Protein AF-A0A967ASH0-F1 (afdb_monomer)

Structure (mmCIF, N/CA/C/O backbone):
data_AF-A0A967ASH0-F1
#
_entry.id   AF-A0A967ASH0-F1
#
loop_
_atom_site.group_PDB
_atom_site.id
_atom_site.type_symbol
_atom_site.label_atom_id
_atom_site.label_alt_id
_atom_site.label_comp_id
_atom_site.label_asym_id
_atom_site.label_entity_id
_atom_site.label_seq_id
_atom_site.pdbx_PDB_ins_code
_atom_site.Cartn_x
_atom_site.Cartn_y
_atom_site.Cartn_z
_atom_site.occupancy
_atom_site.B_iso_or_equiv
_atom_site.auth_seq_id
_atom_site.auth_comp_id
_atom_site.auth_asym_id
_atom_site.auth_atom_id
_atom_site.pdbx_PDB_model_num
ATOM 1 N N . MET A 1 1 ? 6.101 -11.632 14.427 1.00 60.94 1 MET A N 1
ATOM 2 C CA . MET A 1 1 ? 6.511 -10.834 13.247 1.00 60.94 1 MET A CA 1
ATOM 3 C C . MET A 1 1 ? 6.895 -11.689 12.041 1.00 60.94 1 MET A C 1
ATOM 5 O O . MET A 1 1 ? 6.362 -11.420 10.980 1.00 60.94 1 MET A O 1
ATOM 9 N N . LEU A 1 2 ? 7.729 -12.730 12.183 1.00 68.00 2 LEU A N 1
ATOM 10 C CA . LEU A 1 2 ? 8.265 -13.499 11.039 1.00 68.00 2 LEU A CA 1
ATOM 11 C C . LEU A 1 2 ? 7.223 -14.198 10.135 1.00 68.00 2 LEU A C 1
ATOM 13 O O . LEU A 1 2 ? 7.447 -14.304 8.933 1.00 68.00 2 LEU A O 1
ATOM 17 N N . ARG A 1 3 ? 6.085 -14.655 10.681 1.00 78.56 3 ARG A N 1
ATOM 18 C CA . ARG A 1 3 ? 5.017 -15.286 9.874 1.00 78.56 3 ARG A CA 1
ATOM 19 C C . ARG A 1 3 ? 4.328 -14.288 8.942 1.00 78.56 3 ARG A C 1
ATOM 21 O O . ARG A 1 3 ? 4.303 -14.509 7.745 1.00 78.56 3 ARG A O 1
ATOM 28 N N . ALA A 1 4 ? 3.912 -13.139 9.476 1.00 82.56 4 ALA A N 1
ATOM 29 C CA . ALA A 1 4 ? 3.232 -12.107 8.696 1.00 82.56 4 ALA A CA 1
ATOM 30 C C . ALA A 1 4 ? 4.062 -11.627 7.493 1.00 82.56 4 ALA A C 1
ATOM 32 O O . ALA A 1 4 ? 3.515 -11.418 6.419 1.00 82.56 4 ALA A O 1
ATOM 33 N N . SER A 1 5 ? 5.386 -11.498 7.645 1.00 87.44 5 SER A N 1
ATOM 34 C CA . SER A 1 5 ? 6.262 -11.178 6.512 1.00 87.44 5 SER A CA 1
ATOM 35 C C . SER A 1 5 ? 6.300 -12.288 5.461 1.00 87.44 5 SER A C 1
ATOM 37 O O . SER A 1 5 ? 6.254 -11.998 4.270 1.00 87.44 5 SER A O 1
ATOM 39 N N . LEU A 1 6 ? 6.362 -13.557 5.879 1.00 91.81 6 LEU A N 1
ATOM 40 C CA . LEU A 1 6 ? 6.365 -14.691 4.951 1.00 91.81 6 LEU A CA 1
ATOM 41 C C . LEU A 1 6 ? 5.063 -14.746 4.143 1.00 91.81 6 LEU A C 1
ATOM 43 O O . LEU A 1 6 ? 5.114 -14.903 2.925 1.00 91.81 6 LEU A O 1
ATOM 47 N N . ASP A 1 7 ? 3.929 -14.541 4.811 1.00 93.56 7 ASP A N 1
ATOM 48 C CA . ASP A 1 7 ? 2.606 -14.543 4.185 1.00 93.56 7 ASP A CA 1
ATOM 49 C C . ASP A 1 7 ? 2.491 -13.414 3.144 1.00 93.56 7 ASP A C 1
ATOM 51 O O . ASP A 1 7 ? 2.018 -13.639 2.031 1.00 93.56 7 ASP A O 1
ATOM 55 N N . THR A 1 8 ? 3.011 -12.214 3.450 1.00 93.62 8 THR A N 1
ATOM 56 C CA . THR A 1 8 ? 3.099 -11.114 2.474 1.00 93.62 8 THR A CA 1
ATOM 57 C C . THR A 1 8 ? 3.914 -11.523 1.249 1.00 93.62 8 THR A C 1
ATOM 59 O O . THR A 1 8 ? 3.503 -11.271 0.121 1.00 93.62 8 THR A O 1
ATOM 62 N N . HIS A 1 9 ? 5.066 -12.166 1.445 1.00 95.12 9 HIS A N 1
ATOM 63 C CA . HIS A 1 9 ? 5.895 -12.613 0.329 1.00 95.12 9 HIS A CA 1
ATOM 64 C C . HIS A 1 9 ? 5.180 -13.646 -0.549 1.00 95.12 9 HIS A C 1
ATOM 66 O O . HIS A 1 9 ? 5.260 -13.541 -1.769 1.00 95.12 9 HIS A O 1
ATOM 72 N N . GLN A 1 10 ? 4.462 -14.601 0.046 1.00 95.88 10 GLN A N 1
ATOM 73 C CA . GLN A 1 10 ? 3.690 -15.597 -0.703 1.00 95.88 10 GLN A CA 1
ATOM 74 C C . GLN A 1 10 ? 2.560 -14.953 -1.509 1.00 95.88 10 GLN A C 1
ATOM 76 O O . GLN A 1 10 ? 2.438 -15.226 -2.699 1.00 95.88 10 GLN A O 1
ATOM 81 N N . LEU A 1 11 ? 1.794 -14.048 -0.892 1.00 94.62 11 LEU A N 1
ATOM 82 C CA . LEU A 1 11 ? 0.710 -13.332 -1.562 1.00 94.62 11 LEU A CA 1
ATOM 83 C C . LEU A 1 11 ? 1.218 -12.517 -2.756 1.00 94.62 11 LEU A C 1
ATOM 85 O O . LEU A 1 11 ? 0.664 -12.595 -3.847 1.00 94.62 11 LEU A O 1
ATOM 89 N N . ILE A 1 12 ? 2.277 -11.727 -2.562 1.00 95.69 12 ILE A N 1
ATOM 90 C CA . ILE A 1 12 ? 2.810 -10.875 -3.632 1.00 95.69 12 ILE A CA 1
ATOM 91 C C . ILE A 1 12 ? 3.459 -11.718 -4.737 1.00 95.69 12 ILE A C 1
ATOM 93 O O . ILE A 1 12 ? 3.338 -11.358 -5.906 1.00 95.69 12 ILE A O 1
ATOM 97 N N . ALA A 1 13 ? 4.108 -12.836 -4.396 1.00 95.69 13 ALA A N 1
ATOM 98 C CA . ALA A 1 13 ? 4.621 -13.776 -5.390 1.00 95.69 13 ALA A CA 1
ATOM 99 C C . ALA A 1 13 ? 3.487 -14.317 -6.269 1.00 95.69 13 ALA A C 1
ATOM 101 O O . ALA A 1 13 ? 3.573 -14.231 -7.493 1.00 95.69 13 ALA A O 1
ATOM 102 N N . ASP A 1 14 ? 2.408 -14.794 -5.650 1.00 97.12 14 ASP A N 1
ATOM 103 C CA . ASP A 1 14 ? 1.248 -15.335 -6.356 1.00 97.12 14 ASP A CA 1
ATOM 104 C C . ASP A 1 14 ? 0.579 -14.285 -7.256 1.00 97.12 14 ASP A C 1
ATOM 106 O O . ASP A 1 14 ? 0.365 -14.514 -8.448 1.00 97.12 14 ASP A O 1
ATOM 110 N N . LEU A 1 15 ? 0.362 -13.071 -6.740 1.00 94.75 15 LEU A N 1
ATOM 111 C CA . LEU A 1 15 ? -0.167 -11.954 -7.529 1.00 94.75 15 LEU A CA 1
ATOM 112 C C . LEU A 1 15 ? 0.730 -11.609 -8.720 1.00 94.75 15 LEU A C 1
ATOM 114 O O . LEU A 1 15 ? 0.232 -11.326 -9.806 1.00 94.75 15 LEU A O 1
ATOM 118 N N . SER A 1 16 ? 2.051 -11.651 -8.544 1.00 94.44 16 SER A N 1
ATOM 119 C CA . SER A 1 16 ? 2.997 -11.315 -9.611 1.00 94.44 16 SER A CA 1
ATOM 120 C C . SER A 1 16 ? 2.971 -12.289 -10.792 1.00 94.44 16 SER A C 1
ATOM 122 O O . SER A 1 16 ? 3.397 -11.903 -11.885 1.00 94.44 16 SER A O 1
ATOM 124 N N . HIS A 1 17 ? 2.502 -13.522 -10.565 1.00 94.31 17 HIS A N 1
ATOM 125 C CA . HIS A 1 17 ? 2.310 -14.548 -11.591 1.00 94.31 17 HIS A CA 1
ATOM 126 C C . HIS A 1 17 ? 0.967 -14.420 -12.316 1.00 94.31 17 HIS A C 1
ATOM 128 O O . HIS A 1 17 ? 0.870 -14.840 -13.463 1.00 94.31 17 HIS A O 1
ATOM 134 N N . HIS A 1 18 ? -0.049 -13.850 -11.663 1.00 94.94 18 HIS A N 1
ATOM 135 C CA . HIS A 1 18 ? -1.396 -13.703 -12.222 1.00 94.94 18 HIS A CA 1
ATOM 136 C C . HIS A 1 18 ? -1.649 -12.342 -12.879 1.00 94.94 18 HIS A C 1
ATOM 138 O O . HIS A 1 18 ? -2.564 -12.211 -13.689 1.00 94.94 18 HIS A O 1
ATOM 144 N N . ILE A 1 19 ? -0.884 -11.315 -12.503 1.00 93.50 19 ILE A N 1
ATOM 145 C CA . ILE A 1 19 ? -1.022 -9.965 -13.046 1.00 93.50 19 ILE A CA 1
ATOM 146 C C . ILE A 1 19 ? 0.018 -9.755 -14.145 1.00 93.50 19 ILE A C 1
ATOM 148 O O . ILE A 1 19 ? 1.222 -9.649 -13.885 1.00 93.50 19 ILE A O 1
ATOM 152 N N . ASP A 1 20 ? -0.482 -9.650 -15.372 1.00 91.25 20 ASP A N 1
ATOM 153 C CA . ASP A 1 20 ? 0.309 -9.346 -16.556 1.00 91.25 20 ASP A CA 1
ATOM 154 C C . ASP A 1 20 ? 0.334 -7.842 -16.855 1.00 91.25 20 ASP A C 1
ATOM 156 O O . ASP A 1 20 ? -0.645 -7.121 -16.664 1.00 91.25 20 ASP A O 1
ATOM 160 N N . GLY A 1 21 ? 1.464 -7.377 -17.391 1.00 90.19 21 GLY A N 1
ATOM 161 C CA . GLY A 1 21 ? 1.630 -6.002 -17.862 1.00 90.19 21 GLY A CA 1
ATOM 162 C C . GLY A 1 21 ? 2.088 -4.983 -16.803 1.00 90.19 21 GLY A C 1
ATOM 163 O O . GLY A 1 21 ? 2.331 -5.325 -15.641 1.00 90.19 21 GLY A O 1
ATOM 164 N N . PRO A 1 22 ? 2.276 -3.716 -17.224 1.00 91.44 22 PRO A N 1
ATOM 165 C CA . PRO A 1 22 ? 2.713 -2.639 -16.345 1.00 91.44 22 PRO A CA 1
ATOM 166 C C . PRO A 1 22 ? 1.628 -2.322 -15.314 1.00 91.44 22 PRO A C 1
ATOM 168 O O . PRO A 1 22 ? 0.507 -1.966 -15.670 1.00 91.44 22 PRO A O 1
ATOM 171 N N . THR A 1 23 ? 1.970 -2.441 -14.033 1.00 93.50 23 THR A N 1
ATOM 172 C CA . THR A 1 23 ? 1.005 -2.301 -12.933 1.00 93.50 23 THR A CA 1
ATOM 173 C C . THR A 1 23 ? 1.421 -1.196 -11.970 1.00 93.50 23 THR A C 1
ATOM 175 O O . THR A 1 23 ? 2.587 -1.100 -11.599 1.00 93.50 23 THR A O 1
ATOM 178 N N . GLN A 1 24 ? 0.474 -0.384 -11.508 1.00 94.38 24 GLN A N 1
ATOM 179 C CA . GLN A 1 24 ? 0.708 0.539 -10.398 1.00 94.38 24 GLN A CA 1
ATOM 180 C C . GLN A 1 24 ? 0.169 -0.063 -9.101 1.00 94.38 24 GLN A C 1
ATOM 182 O O . GLN A 1 24 ? -0.988 -0.472 -9.032 1.00 94.38 24 GLN A O 1
ATOM 187 N N . VAL A 1 25 ? 1.003 -0.099 -8.063 1.00 94.56 25 VAL A N 1
ATOM 188 C CA . VAL A 1 25 ? 0.660 -0.656 -6.752 1.00 94.56 25 VAL A CA 1
ATOM 189 C C . VAL A 1 25 ? 0.687 0.448 -5.697 1.00 94.56 25 VAL A C 1
ATOM 191 O O . VAL A 1 25 ? 1.607 1.266 -5.651 1.00 94.56 25 VAL A O 1
ATOM 194 N N . SER A 1 26 ? -0.312 0.450 -4.817 1.00 95.00 26 SER A N 1
ATOM 195 C CA . SER A 1 26 ? -0.386 1.337 -3.656 1.00 95.00 26 SER A CA 1
ATOM 196 C C . SER A 1 26 ? -0.699 0.544 -2.392 1.00 95.00 26 SER A C 1
ATOM 198 O O . SER A 1 26 ? -1.685 -0.191 -2.359 1.00 95.00 26 SER A O 1
ATOM 200 N N . THR A 1 27 ? 0.111 0.702 -1.343 1.00 94.25 27 THR A N 1
ATOM 201 C CA . THR A 1 27 ? -0.124 0.038 -0.047 1.00 94.25 27 THR A CA 1
ATOM 202 C C . THR A 1 27 ? 0.056 0.990 1.130 1.00 94.25 27 THR A C 1
ATOM 204 O O . THR A 1 27 ? 0.496 2.132 0.987 1.00 94.25 27 THR A O 1
ATOM 207 N N . ASP A 1 28 ? -0.260 0.499 2.323 1.00 91.00 28 ASP A N 1
ATOM 208 C CA . ASP A 1 28 ? 0.126 1.121 3.581 1.00 91.00 28 ASP A CA 1
ATOM 209 C C . ASP A 1 28 ? 1.638 0.979 3.848 1.00 91.00 28 ASP A C 1
ATOM 211 O O . ASP A 1 28 ? 2.383 0.315 3.115 1.00 91.00 28 ASP A O 1
ATOM 215 N N . ALA A 1 29 ? 2.108 1.628 4.912 1.00 89.88 29 ALA A N 1
ATOM 216 C CA . ALA A 1 29 ? 3.526 1.760 5.235 1.00 89.88 29 ALA A CA 1
ATOM 217 C C . ALA A 1 29 ? 4.189 0.503 5.841 1.00 89.88 29 ALA A C 1
ATOM 219 O O . ALA A 1 29 ? 5.255 0.608 6.456 1.00 89.88 29 ALA A O 1
ATOM 220 N N . TRP A 1 30 ? 3.606 -0.688 5.674 1.00 91.06 30 TRP A N 1
ATOM 221 C CA . TRP A 1 30 ? 4.181 -1.924 6.201 1.00 91.06 30 TRP A CA 1
ATOM 222 C C . TRP A 1 30 ? 5.490 -2.296 5.487 1.00 91.06 30 TRP A C 1
ATOM 224 O O . TRP A 1 30 ? 5.576 -2.346 4.257 1.00 91.06 30 TRP A O 1
ATOM 234 N N . VAL A 1 31 ? 6.536 -2.592 6.264 1.00 90.00 31 VAL A N 1
ATOM 235 C CA . VAL A 1 31 ? 7.899 -2.801 5.739 1.00 90.00 31 VAL A CA 1
ATOM 236 C C . VAL A 1 31 ? 7.964 -3.975 4.757 1.00 90.00 31 VAL A C 1
ATOM 238 O O . VAL A 1 31 ? 8.602 -3.866 3.709 1.00 90.00 31 VAL A O 1
ATOM 241 N N . SER A 1 32 ? 7.261 -5.074 5.050 1.00 93.31 32 SER A N 1
ATOM 242 C CA . SER A 1 32 ? 7.311 -6.285 4.220 1.00 93.31 32 SER A CA 1
ATOM 243 C C . SER A 1 32 ? 6.715 -6.088 2.824 1.00 93.31 32 SER A C 1
ATOM 245 O O . SER A 1 32 ? 7.179 -6.731 1.887 1.00 93.31 32 SER A O 1
ATOM 247 N N . ASN A 1 33 ? 5.740 -5.182 2.662 1.00 92.69 33 ASN A N 1
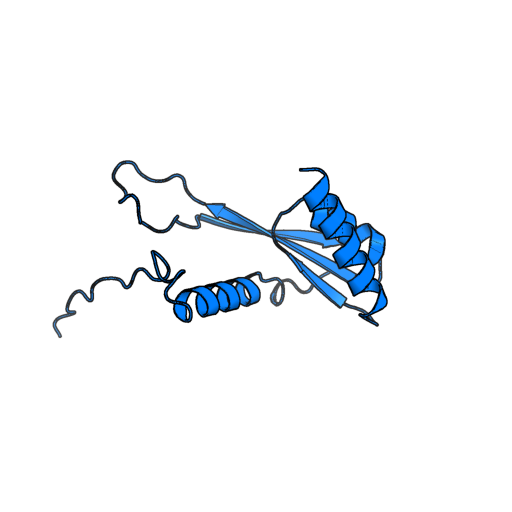ATOM 248 C CA . ASN A 1 33 ? 5.131 -4.895 1.357 1.00 92.69 33 ASN A CA 1
ATOM 249 C C . ASN A 1 33 ? 6.182 -4.364 0.386 1.00 92.69 33 ASN A C 1
ATOM 251 O O . ASN A 1 33 ? 6.298 -4.835 -0.741 1.00 92.69 33 ASN A O 1
ATOM 255 N N . SER A 1 34 ? 7.008 -3.431 0.864 1.00 93.62 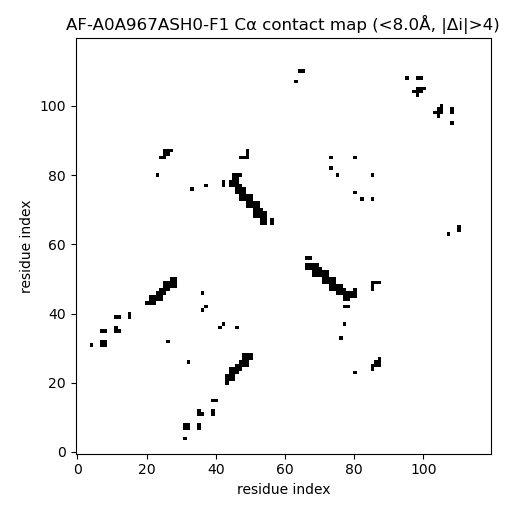34 SER A N 1
ATOM 256 C CA . SER A 1 34 ? 8.035 -2.798 0.036 1.00 93.62 34 SER A CA 1
ATOM 257 C C . SER A 1 34 ? 9.066 -3.816 -0.453 1.00 93.62 34 SER A C 1
ATOM 259 O O . SER A 1 34 ? 9.402 -3.832 -1.633 1.00 93.62 34 SER A O 1
ATOM 261 N N . LEU A 1 35 ? 9.518 -4.708 0.433 1.00 93.19 35 LEU A N 1
ATOM 262 C CA . LEU A 1 35 ? 10.474 -5.760 0.080 1.00 93.19 35 LEU A CA 1
ATOM 263 C C . LEU A 1 35 ? 9.877 -6.784 -0.893 1.00 93.19 35 LEU A C 1
ATOM 265 O O . LEU A 1 35 ? 10.542 -7.188 -1.845 1.00 93.19 35 LEU A O 1
ATOM 269 N N . ALA A 1 36 ? 8.630 -7.201 -0.670 1.00 95.25 36 ALA A N 1
ATOM 270 C CA . ALA A 1 36 ? 7.971 -8.194 -1.509 1.00 95.25 36 ALA A CA 1
ATOM 271 C C . ALA A 1 36 ? 7.669 -7.652 -2.916 1.00 95.25 36 ALA A C 1
ATOM 273 O O . ALA A 1 36 ? 7.977 -8.316 -3.904 1.00 95.25 36 ALA A O 1
ATOM 274 N N . ILE A 1 37 ? 7.132 -6.433 -3.027 1.00 94.69 37 ILE A N 1
ATOM 275 C CA . ILE A 1 37 ? 6.778 -5.821 -4.319 1.00 94.69 37 ILE A CA 1
ATOM 276 C C . ILE A 1 37 ? 8.029 -5.611 -5.174 1.00 94.69 37 ILE A C 1
ATOM 278 O O . ILE A 1 37 ? 8.053 -6.014 -6.336 1.00 94.69 37 ILE A O 1
ATOM 282 N N . VAL A 1 38 ? 9.103 -5.074 -4.584 1.00 93.62 38 VAL A N 1
ATOM 283 C CA . VAL A 1 38 ? 10.385 -4.909 -5.287 1.00 93.62 38 VAL A CA 1
ATOM 284 C C . VAL A 1 38 ? 10.937 -6.258 -5.757 1.00 93.62 38 VAL A C 1
ATOM 286 O O . VAL A 1 38 ? 11.459 -6.349 -6.865 1.00 93.62 38 VAL A O 1
ATOM 289 N N . ARG A 1 39 ? 10.790 -7.319 -4.954 1.00 94.69 39 ARG A N 1
ATOM 290 C CA . ARG A 1 39 ? 11.318 -8.650 -5.279 1.00 94.69 39 ARG A CA 1
ATOM 291 C C . ARG A 1 39 ? 10.579 -9.351 -6.421 1.00 94.69 39 ARG A C 1
ATOM 293 O O . ARG A 1 39 ? 11.241 -9.973 -7.243 1.00 94.69 39 ARG A O 1
ATOM 300 N N . TYR A 1 40 ? 9.246 -9.318 -6.441 1.00 95.25 40 TYR A N 1
ATOM 301 C CA . TYR A 1 40 ? 8.453 -10.152 -7.361 1.00 95.25 40 TYR A CA 1
ATOM 302 C C . TYR A 1 40 ? 7.896 -9.391 -8.569 1.00 95.25 40 TYR A C 1
ATOM 304 O O . TYR A 1 40 ? 7.863 -9.923 -9.681 1.00 95.25 40 TYR A O 1
ATOM 312 N N . PHE A 1 41 ? 7.482 -8.136 -8.384 1.00 93.31 41 PHE A N 1
ATOM 313 C CA . PHE A 1 41 ? 7.060 -7.299 -9.507 1.00 93.31 41 PHE A CA 1
ATOM 314 C C . PHE A 1 41 ? 8.261 -6.644 -10.189 1.00 93.31 41 PHE A C 1
ATOM 316 O O . PHE A 1 41 ? 8.328 -6.625 -11.421 1.00 93.31 41 PHE A O 1
ATOM 323 N N . GLY A 1 42 ? 9.229 -6.155 -9.404 1.00 89.94 42 GLY A N 1
ATOM 324 C CA . GLY A 1 42 ? 10.415 -5.475 -9.925 1.00 89.94 42 GLY A CA 1
ATOM 325 C C . GLY A 1 42 ? 10.036 -4.377 -10.924 1.00 89.94 42 GLY A C 1
ATOM 326 O O . GLY A 1 42 ? 9.058 -3.659 -10.733 1.00 89.94 42 GLY A O 1
ATOM 327 N N . ASN A 1 43 ? 10.752 -4.295 -12.045 1.00 90.00 43 ASN A N 1
ATOM 328 C CA . ASN A 1 43 ? 10.545 -3.250 -13.058 1.00 90.00 43 ASN A CA 1
ATOM 329 C C . ASN A 1 43 ? 9.195 -3.323 -13.798 1.00 90.00 43 ASN A C 1
ATOM 331 O O . ASN A 1 43 ? 8.911 -2.452 -14.618 1.00 90.00 43 ASN A O 1
ATOM 335 N N . ARG A 1 44 ? 8.364 -4.344 -13.544 1.00 93.00 44 ARG A N 1
ATOM 336 C CA . ARG A 1 44 ? 7.012 -4.439 -14.116 1.00 93.00 44 ARG A CA 1
ATOM 337 C C . ARG A 1 44 ? 5.993 -3.577 -13.377 1.00 93.00 44 ARG A C 1
ATOM 339 O O . ARG A 1 44 ? 4.872 -3.441 -13.858 1.00 93.00 44 ARG A O 1
ATOM 346 N N . ALA A 1 45 ? 6.354 -3.012 -12.224 1.00 93.62 45 ALA A N 1
ATOM 347 C CA . ALA A 1 45 ? 5.448 -2.179 -11.456 1.00 93.62 45 ALA A CA 1
ATOM 348 C C . ALA A 1 45 ? 6.041 -0.829 -11.057 1.00 93.62 45 ALA A C 1
ATOM 350 O O . ALA A 1 45 ? 7.240 -0.685 -10.817 1.00 93.62 45 ALA A O 1
ATOM 351 N N . THR A 1 46 ? 5.158 0.153 -10.922 1.00 95.50 46 THR A N 1
ATOM 352 C CA . THR A 1 46 ? 5.411 1.375 -10.160 1.00 95.50 46 THR A CA 1
ATOM 353 C C . THR A 1 46 ? 4.755 1.229 -8.792 1.00 95.50 46 THR A C 1
ATOM 355 O O . THR A 1 46 ? 3.674 0.653 -8.663 1.00 95.50 46 THR A O 1
ATOM 358 N N . TYR A 1 47 ? 5.422 1.692 -7.738 1.00 95.44 47 TYR A N 1
ATOM 359 C CA . TYR A 1 47 ? 4.956 1.463 -6.375 1.00 95.44 47 TYR A CA 1
ATOM 360 C C . TYR A 1 47 ? 5.211 2.664 -5.470 1.00 95.44 47 TYR A C 1
ATOM 362 O O . TYR A 1 47 ? 6.332 3.175 -5.359 1.00 95.44 47 TYR A O 1
ATOM 370 N N . ALA A 1 48 ? 4.148 3.071 -4.781 1.00 96.25 48 ALA A N 1
ATOM 371 C CA . ALA A 1 48 ? 4.180 4.061 -3.719 1.00 96.25 48 ALA A CA 1
ATOM 372 C C . ALA A 1 48 ? 3.411 3.554 -2.498 1.00 96.25 48 ALA A C 1
ATOM 374 O O . ALA A 1 48 ? 2.416 2.839 -2.612 1.00 96.25 48 ALA A O 1
ATOM 375 N N . LYS A 1 49 ? 3.858 3.962 -1.314 1.00 94.25 49 LYS A N 1
ATOM 376 C CA . LYS A 1 49 ? 3.190 3.661 -0.047 1.00 94.25 49 LYS A CA 1
ATOM 377 C C . LYS A 1 49 ? 2.671 4.927 0.611 1.00 94.25 49 LYS A C 1
ATOM 379 O O . LYS A 1 49 ? 3.260 5.998 0.456 1.00 94.25 49 LYS A O 1
ATOM 384 N N . ILE A 1 50 ? 1.596 4.778 1.374 1.00 94.81 50 ILE A N 1
ATOM 385 C CA . ILE A 1 50 ? 0.971 5.865 2.121 1.00 94.81 50 ILE A CA 1
ATOM 386 C C . ILE A 1 50 ? 1.174 5.645 3.616 1.00 94.81 50 ILE A C 1
ATOM 388 O O . ILE A 1 50 ? 0.838 4.589 4.159 1.00 94.81 50 ILE A O 1
ATOM 392 N N . THR A 1 51 ? 1.676 6.678 4.287 1.00 92.00 51 THR A N 1
ATOM 393 C CA . THR A 1 51 ? 1.795 6.738 5.745 1.00 92.00 51 THR A CA 1
ATOM 394 C C . THR A 1 51 ? 0.840 7.801 6.272 1.00 92.00 51 THR A C 1
ATOM 396 O O . THR A 1 51 ? 0.966 8.975 5.927 1.00 92.00 51 THR A O 1
ATOM 399 N N . LYS A 1 52 ? -0.112 7.407 7.122 1.00 88.00 52 LYS A N 1
ATOM 400 C CA . LYS A 1 52 ? -0.974 8.347 7.849 1.00 88.00 52 LYS A CA 1
ATOM 401 C C . LYS A 1 52 ? -0.360 8.652 9.208 1.00 88.00 52 LYS A C 1
ATOM 403 O O . LYS A 1 52 ? -0.139 7.741 10.005 1.00 88.00 52 LYS A O 1
ATOM 408 N N . LEU A 1 53 ? -0.087 9.926 9.460 1.00 88.00 53 LEU A N 1
ATOM 409 C CA . LEU A 1 53 ? 0.393 10.423 10.742 1.00 88.00 53 LEU A CA 1
ATOM 410 C C . LEU A 1 53 ? -0.809 10.886 11.558 1.00 88.00 53 LEU A C 1
ATOM 412 O O . LEU A 1 53 ? -1.568 11.758 11.134 1.00 88.00 53 LEU A O 1
ATOM 416 N N . TYR A 1 54 ? -0.985 10.290 12.731 1.00 85.12 54 TYR A N 1
ATOM 417 C CA . TYR A 1 54 ? -2.056 10.640 13.656 1.00 85.12 54 TYR A CA 1
ATOM 418 C C . TYR A 1 54 ? -1.525 11.598 14.721 1.00 85.12 54 TYR A C 1
ATOM 420 O O . TYR A 1 54 ? -0.425 11.412 15.241 1.00 85.12 54 TYR A O 1
ATOM 428 N N . ALA A 1 55 ? -2.302 12.632 15.033 1.00 82.69 55 ALA A N 1
ATOM 429 C CA . ALA A 1 55 ? -1.987 13.536 16.128 1.00 82.69 55 ALA A CA 1
ATOM 430 C C . ALA A 1 55 ? -2.140 12.811 17.473 1.00 82.69 55 ALA A C 1
ATOM 432 O O . ALA A 1 55 ? -3.018 11.961 17.631 1.00 82.69 55 ALA A O 1
ATOM 433 N N . SER A 1 56 ? -1.310 13.185 18.449 1.00 74.50 56 SER A N 1
ATOM 434 C CA . SER A 1 56 ? -1.458 12.688 19.817 1.00 74.50 56 SER A CA 1
ATOM 435 C C . SER A 1 56 ? -2.819 13.103 20.384 1.00 74.50 56 SER A C 1
ATOM 437 O O . SER A 1 56 ? -3.265 14.238 20.178 1.00 74.50 56 SER A O 1
ATOM 439 N N . GLU A 1 57 ? -3.483 12.188 21.086 1.00 67.50 57 GLU A N 1
ATOM 440 C CA . GLU A 1 57 ? -4.781 12.453 21.702 1.00 67.50 57 GLU A CA 1
ATOM 441 C C . GLU A 1 57 ? -4.642 13.571 22.742 1.00 67.50 57 GLU A C 1
ATOM 443 O O . GLU A 1 57 ? -3.767 13.544 23.611 1.00 67.50 57 GLU A O 1
ATOM 448 N N . LYS A 1 58 ? -5.502 14.592 22.653 1.00 65.38 58 LYS A N 1
ATOM 449 C CA . LYS A 1 58 ? -5.557 15.630 23.685 1.00 65.38 58 LYS A CA 1
ATOM 450 C C . LYS A 1 58 ? -6.091 15.004 24.983 1.00 65.38 58 LYS A C 1
ATOM 452 O O . LYS A 1 58 ? -7.038 14.217 24.924 1.00 65.38 58 LYS A O 1
ATOM 457 N N . PRO A 1 59 ? -5.553 15.361 26.161 1.00 58.91 59 PRO A N 1
ATOM 458 C CA . PRO A 1 59 ? -6.132 14.915 27.423 1.00 58.91 59 PRO A CA 1
ATOM 459 C C . PRO A 1 59 ? -7.601 15.367 27.517 1.00 58.91 59 PRO A C 1
ATOM 461 O O . PRO A 1 59 ? -7.909 16.529 27.256 1.00 58.91 59 PRO A O 1
ATOM 464 N N . GLY A 1 60 ? -8.504 14.442 27.860 1.00 67.19 60 GLY A N 1
ATOM 465 C CA . GLY A 1 60 ? -9.951 14.695 27.966 1.00 67.19 60 GLY A CA 1
ATOM 466 C C . GLY A 1 60 ? -10.781 14.324 26.730 1.00 67.19 60 GLY A C 1
ATOM 467 O O . GLY A 1 60 ? -11.989 14.547 26.724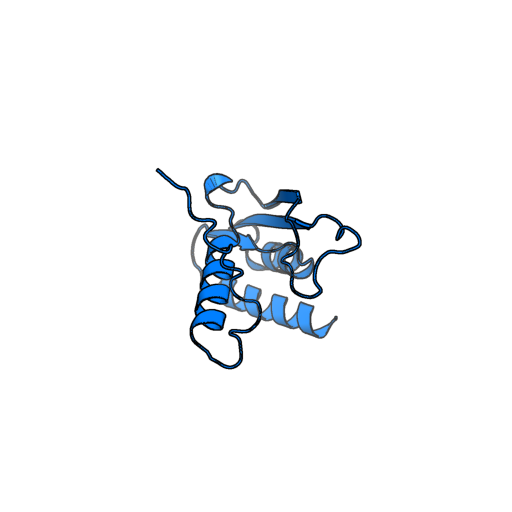 1.00 67.19 60 GLY A O 1
ATOM 468 N N . VAL A 1 61 ? -10.162 13.755 25.695 1.00 64.38 61 VAL A N 1
ATOM 469 C CA . VAL A 1 61 ? -10.882 13.149 24.569 1.00 64.38 61 VAL A CA 1
ATOM 470 C C . VAL A 1 61 ? -11.590 11.870 25.044 1.00 64.38 61 VAL A C 1
ATOM 472 O O . VAL A 1 61 ? -11.019 11.084 25.801 1.00 64.38 61 VAL A O 1
ATOM 475 N N . ASP A 1 62 ? -12.854 11.687 24.643 1.00 67.81 62 ASP A N 1
ATOM 476 C CA . ASP A 1 62 ? -13.624 10.481 24.968 1.00 67.81 62 ASP A CA 1
ATOM 477 C C . ASP A 1 62 ? -12.871 9.232 24.485 1.00 67.81 62 ASP A C 1
ATOM 479 O O . ASP A 1 62 ? -12.286 9.236 23.402 1.00 67.81 62 ASP A O 1
ATOM 483 N N . ARG A 1 63 ? -12.934 8.138 25.256 1.00 68.19 63 ARG A N 1
ATOM 484 C CA . ARG A 1 63 ? -12.278 6.841 24.977 1.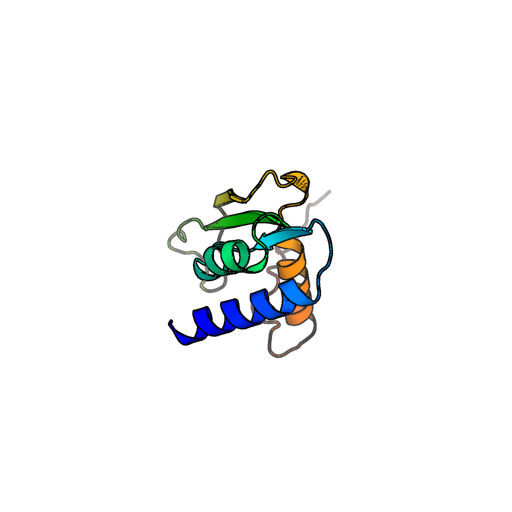00 68.19 63 ARG A CA 1
ATOM 485 C C . ARG A 1 63 ? -12.601 6.297 23.574 1.00 68.19 63 ARG A C 1
ATOM 487 O O . ARG A 1 63 ? -11.941 5.383 23.088 1.00 68.19 63 ARG A O 1
ATOM 494 N N . TYR A 1 64 ? -13.656 6.822 22.963 1.00 68.75 64 TYR A N 1
ATOM 495 C CA . TYR A 1 64 ? -14.248 6.394 21.707 1.00 68.75 64 TYR A CA 1
ATOM 496 C C . TYR A 1 64 ? -14.148 7.421 20.579 1.00 68.75 64 TYR A C 1
ATOM 498 O O . TYR A 1 64 ? -14.700 7.189 19.502 1.00 68.75 64 TYR A O 1
ATOM 506 N N . ALA A 1 65 ? -13.462 8.543 20.798 1.00 70.19 65 ALA A N 1
ATOM 507 C CA . ALA A 1 65 ? -13.249 9.518 19.744 1.00 70.19 65 ALA A CA 1
ATOM 508 C C . ALA A 1 65 ? -12.316 8.966 18.661 1.00 70.19 65 ALA A C 1
ATOM 510 O O . ALA A 1 65 ? -11.397 8.190 18.922 1.00 70.19 65 ALA A O 1
ATOM 511 N N . LEU A 1 66 ? -12.553 9.393 17.424 1.00 71.75 66 LEU A N 1
ATOM 512 C CA . LEU A 1 66 ? -11.699 9.017 16.309 1.00 71.75 66 LEU A CA 1
ATOM 513 C C . LEU A 1 66 ? -10.349 9.745 16.408 1.00 71.75 66 LEU A C 1
ATOM 515 O O . LEU A 1 66 ? -10.323 10.943 16.709 1.00 71.75 66 LEU A O 1
ATOM 519 N N . PRO A 1 67 ? -9.232 9.063 16.105 1.00 73.62 67 PRO A N 1
ATOM 520 C CA . PRO A 1 67 ? -7.930 9.703 16.059 1.00 73.62 67 PRO A CA 1
ATOM 521 C C . PRO A 1 67 ? -7.894 10.729 14.922 1.00 73.62 67 PRO A C 1
ATOM 523 O O . PRO A 1 67 ? -8.349 10.472 13.804 1.00 73.62 67 PRO A O 1
ATOM 526 N N . CYS A 1 68 ? -7.340 11.906 15.205 1.00 79.75 68 CYS A N 1
ATOM 527 C CA . CYS A 1 68 ? -7.199 12.962 14.211 1.00 79.75 68 CYS A CA 1
ATOM 528 C C . CYS A 1 68 ? -6.005 12.652 13.300 1.00 79.75 68 CYS A C 1
ATOM 530 O O . CYS A 1 68 ? -4.873 12.548 13.775 1.00 79.75 68 CYS A O 1
ATOM 532 N N . VAL A 1 69 ? -6.246 12.502 11.996 1.00 83.69 69 VAL A N 1
ATOM 533 C CA . VAL A 1 69 ? -5.166 12.404 11.004 1.00 83.69 69 VAL A CA 1
ATOM 534 C C . VAL A 1 69 ? -4.559 13.795 10.845 1.00 83.69 69 VAL A C 1
ATOM 536 O O . VAL A 1 69 ? -5.232 14.715 10.391 1.00 83.69 69 VAL A O 1
ATOM 539 N N . SER A 1 70 ? -3.297 13.944 11.236 1.00 86.06 70 SER A N 1
ATOM 540 C CA . SER A 1 70 ? -2.555 15.201 11.123 1.00 86.06 70 SER A CA 1
ATOM 541 C C . SER A 1 70 ? -2.025 15.409 9.712 1.00 86.06 70 SER A C 1
ATOM 543 O O . SER A 1 70 ? -2.065 16.516 9.188 1.00 86.06 70 SER A O 1
ATOM 545 N N . GLU A 1 71 ? -1.495 14.349 9.105 1.00 87.50 71 GLU A N 1
ATOM 546 C CA . GLU A 1 71 ? -0.832 14.426 7.808 1.00 87.50 71 GLU A CA 1
ATOM 547 C C . GLU A 1 71 ? -0.909 13.068 7.106 1.00 87.50 71 GLU A C 1
ATOM 549 O O . GLU A 1 71 ? -0.963 12.014 7.743 1.00 87.50 71 GLU A O 1
ATOM 554 N N . THR A 1 72 ? -0.925 13.087 5.777 1.00 90.75 72 THR A N 1
ATOM 555 C CA . THR A 1 72 ? -0.796 11.887 4.949 1.00 90.75 72 THR A CA 1
ATOM 556 C C . THR A 1 72 ? 0.395 12.068 4.024 1.00 90.75 72 THR A C 1
ATOM 558 O O . THR A 1 72 ? 0.430 13.012 3.240 1.00 90.75 72 THR A O 1
ATOM 561 N N . GLN A 1 73 ? 1.361 11.161 4.118 1.00 92.94 73 GLN A N 1
ATOM 562 C CA . GLN A 1 73 ? 2.596 11.206 3.344 1.00 92.94 73 GLN A CA 1
ATOM 563 C C . GLN A 1 73 ? 2.605 10.095 2.300 1.00 92.94 73 GLN A C 1
ATOM 565 O O . GLN A 1 73 ? 2.342 8.933 2.618 1.00 92.94 73 GLN A O 1
ATOM 570 N N . ILE A 1 74 ? 2.941 10.455 1.062 1.00 94.12 74 ILE A N 1
ATOM 571 C CA . ILE A 1 74 ? 3.154 9.514 -0.040 1.00 94.12 74 ILE A CA 1
ATOM 572 C C . ILE A 1 74 ? 4.657 9.343 -0.231 1.00 94.12 74 ILE A C 1
ATOM 574 O O . ILE A 1 74 ? 5.380 10.313 -0.445 1.00 94.12 74 ILE A O 1
ATOM 578 N N . ILE A 1 75 ? 5.122 8.097 -0.179 1.00 94.12 75 ILE A N 1
ATOM 579 C CA . ILE A 1 75 ? 6.525 7.743 -0.382 1.00 94.12 75 ILE A CA 1
ATOM 580 C C . ILE A 1 75 ? 6.606 6.844 -1.608 1.00 94.12 75 ILE A C 1
ATOM 582 O O . ILE A 1 75 ? 6.104 5.718 -1.592 1.00 94.12 75 ILE A O 1
ATOM 586 N N . VAL A 1 76 ? 7.258 7.328 -2.663 1.00 94.75 76 VAL A N 1
ATOM 587 C CA . VAL A 1 76 ? 7.559 6.515 -3.846 1.00 94.75 76 VAL A CA 1
ATOM 588 C C . VAL A 1 76 ? 8.726 5.593 -3.526 1.00 94.75 76 VAL A C 1
ATOM 590 O O . VAL A 1 76 ? 9.748 6.028 -2.999 1.00 94.75 76 VAL A O 1
ATOM 593 N N . VAL A 1 77 ? 8.554 4.309 -3.824 1.00 93.25 77 VAL A N 1
ATOM 594 C CA . VAL A 1 77 ? 9.561 3.274 -3.569 1.00 93.25 77 VAL A CA 1
ATOM 595 C C . VAL A 1 77 ? 10.125 2.731 -4.880 1.00 93.25 77 VAL A C 1
ATOM 597 O O . VAL A 1 77 ? 11.311 2.421 -4.937 1.00 93.25 77 VAL A O 1
ATOM 600 N N . LEU A 1 78 ? 9.303 2.620 -5.930 1.00 93.38 78 LEU A N 1
ATOM 601 C CA . LEU A 1 7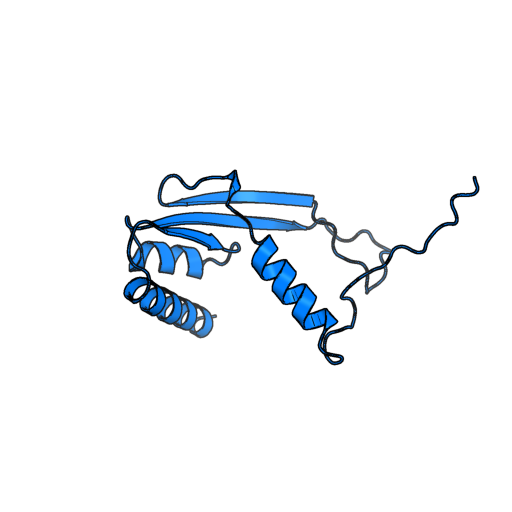8 ? 9.719 2.051 -7.212 1.00 93.38 78 LEU A CA 1
ATOM 602 C C . LEU A 1 78 ? 9.089 2.784 -8.398 1.00 93.38 78 LEU A C 1
ATOM 604 O O . LEU A 1 78 ? 7.876 2.999 -8.432 1.00 93.38 78 LEU A O 1
ATOM 608 N N . GLY A 1 79 ? 9.914 3.091 -9.398 1.00 93.00 79 GLY A N 1
ATOM 609 C CA . GLY A 1 79 ? 9.479 3.702 -10.651 1.00 93.00 79 GLY A CA 1
ATOM 610 C C . GLY A 1 79 ? 8.884 5.101 -10.474 1.00 93.00 79 GLY A C 1
ATOM 611 O O . GLY A 1 79 ? 9.222 5.823 -9.539 1.00 93.00 79 GLY A O 1
ATOM 612 N N . ILE A 1 80 ? 8.005 5.479 -11.405 1.00 94.06 80 ILE A N 1
ATOM 613 C CA . ILE A 1 80 ? 7.341 6.788 -11.444 1.00 94.06 80 ILE A CA 1
ATOM 614 C C . ILE A 1 80 ? 5.823 6.544 -11.429 1.00 94.06 80 ILE A C 1
ATOM 616 O O . ILE A 1 80 ? 5.218 6.428 -12.494 1.00 94.06 80 ILE A O 1
ATOM 620 N N . PRO A 1 81 ? 5.206 6.356 -10.249 1.00 93.06 81 PRO A N 1
ATOM 621 C CA . PRO A 1 81 ? 3.764 6.166 -10.143 1.00 93.06 81 PRO A CA 1
ATOM 622 C C . PRO A 1 81 ? 3.014 7.484 -10.364 1.00 93.06 81 PRO A C 1
ATOM 624 O O . PRO A 1 81 ? 3.513 8.563 -10.038 1.00 93.06 81 PRO A O 1
ATOM 627 N N . ASP A 1 82 ? 1.781 7.390 -10.856 1.00 94.44 82 ASP A N 1
ATOM 628 C CA . ASP A 1 82 ? 0.865 8.526 -10.890 1.00 94.44 82 ASP A CA 1
ATOM 629 C C . ASP A 1 82 ? 0.373 8.828 -9.469 1.00 94.44 82 ASP A C 1
ATOM 631 O O . ASP A 1 82 ? -0.448 8.094 -8.908 1.00 94.44 82 ASP A O 1
ATOM 635 N N . TYR A 1 83 ? 0.874 9.923 -8.892 1.00 91.19 83 TYR A N 1
ATOM 636 C CA . TYR A 1 83 ? 0.537 10.385 -7.544 1.00 91.19 83 TYR A CA 1
ATOM 637 C C . TYR A 1 83 ? -0.963 10.606 -7.332 1.00 91.19 83 TYR A C 1
ATOM 639 O O . TYR A 1 83 ? -1.434 10.446 -6.207 1.00 91.19 83 TYR A O 1
ATOM 647 N N . SER A 1 84 ? -1.718 10.945 -8.381 1.00 91.88 84 SER A N 1
ATOM 648 C CA . SER A 1 84 ? -3.162 11.175 -8.270 1.00 91.88 84 SER A CA 1
ATOM 649 C C . SER A 1 84 ? -3.948 9.888 -7.9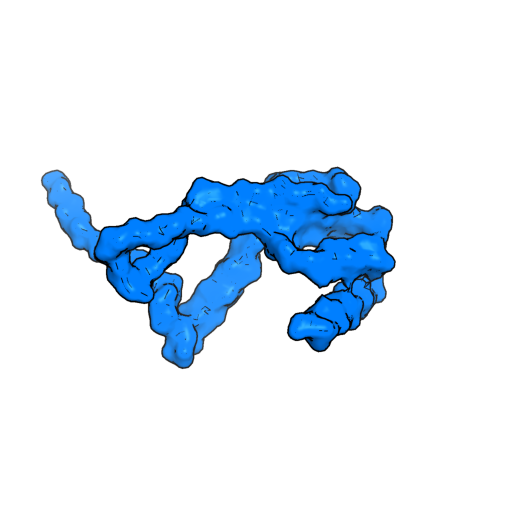98 1.00 91.88 84 SER A C 1
ATOM 651 O O . SER A 1 84 ? -5.014 9.930 -7.385 1.00 91.88 84 SER A O 1
ATOM 653 N N . MET A 1 85 ? -3.397 8.738 -8.397 1.00 91.31 85 MET A N 1
ATOM 654 C CA . MET A 1 85 ? -4.015 7.423 -8.214 1.00 91.31 85 MET A CA 1
ATOM 655 C C . MET A 1 85 ? -3.535 6.695 -6.953 1.00 91.31 85 MET A C 1
ATOM 657 O O . MET A 1 85 ? -4.102 5.668 -6.578 1.00 91.31 85 MET A O 1
ATOM 661 N N . VAL A 1 86 ? -2.503 7.200 -6.273 1.00 93.00 86 VAL A N 1
ATOM 662 C CA . VAL A 1 86 ? -1.981 6.584 -5.047 1.00 93.00 86 VAL A CA 1
ATOM 663 C C . VAL A 1 86 ? -2.955 6.843 -3.896 1.00 93.00 86 VAL A C 1
ATOM 665 O O . VAL A 1 86 ? -3.076 7.963 -3.403 1.00 93.00 86 VAL A O 1
ATOM 668 N N . SER A 1 87 ? -3.663 5.801 -3.446 1.00 90.38 87 SER A N 1
ATOM 669 C CA . SER A 1 87 ? -4.630 5.921 -2.349 1.00 90.38 87 SER A CA 1
ATOM 670 C C . SER A 1 87 ? -4.834 4.621 -1.567 1.00 90.38 87 SER A C 1
ATOM 672 O O . SER A 1 87 ? -4.763 3.528 -2.122 1.00 90.38 87 SER A O 1
ATOM 674 N N . THR A 1 88 ? -5.160 4.738 -0.277 1.00 89.94 88 THR A N 1
ATOM 675 C CA . THR A 1 88 ? -5.687 3.639 0.558 1.00 89.94 88 THR A CA 1
ATOM 676 C C . THR A 1 88 ? -7.211 3.696 0.710 1.00 89.94 88 THR A C 1
ATOM 678 O O . THR A 1 88 ? -7.802 2.824 1.348 1.00 89.94 88 THR A O 1
ATOM 681 N N . SER A 1 89 ? -7.869 4.697 0.113 1.00 86.88 89 SER A N 1
ATOM 682 C CA . SER A 1 89 ? -9.301 4.969 0.292 1.00 86.88 89 SER A CA 1
ATOM 683 C C . SER A 1 89 ? -10.197 3.808 -0.139 1.00 86.88 89 SER A C 1
ATOM 685 O O . SER A 1 89 ? -11.202 3.546 0.514 1.00 86.88 89 SER A O 1
ATOM 687 N N . TYR A 1 90 ? -9.825 3.069 -1.188 1.00 88.06 90 TYR A N 1
ATOM 688 C CA . TYR A 1 90 ? -10.589 1.914 -1.666 1.00 88.06 90 TYR A CA 1
ATOM 689 C C . TYR A 1 90 ? -10.692 0.818 -0.603 1.00 88.06 90 TYR A C 1
ATOM 691 O O . TYR A 1 90 ? -11.786 0.345 -0.293 1.00 88.06 90 TYR A O 1
ATOM 699 N N . VAL A 1 91 ? -9.558 0.454 0.000 1.00 89.50 91 VAL A N 1
ATOM 700 C CA . VAL A 1 91 ? -9.505 -0.549 1.072 1.00 89.50 91 VAL A CA 1
ATOM 701 C C . VAL A 1 9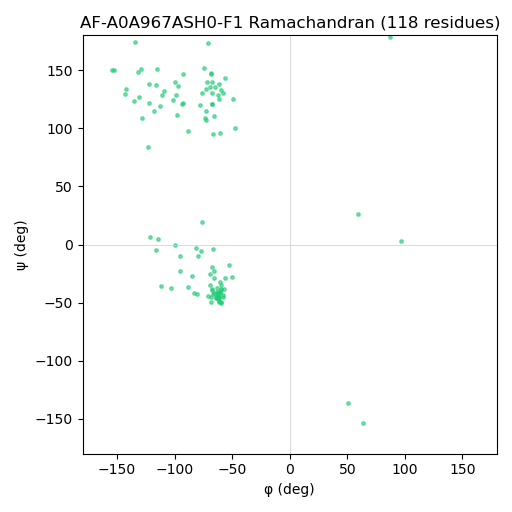1 ? -10.196 -0.017 2.328 1.00 89.50 91 VAL A C 1
ATOM 703 O O . VAL A 1 91 ? -10.937 -0.741 2.987 1.00 89.50 91 VAL A O 1
ATOM 706 N N . GLU A 1 92 ? -10.031 1.268 2.639 1.00 87.38 92 GLU A N 1
ATOM 707 C CA . GLU A 1 92 ? -10.714 1.915 3.764 1.00 87.38 92 GLU A CA 1
ATOM 708 C C . GLU A 1 92 ? -12.238 1.938 3.599 1.00 87.38 92 GLU A C 1
ATOM 710 O O . GLU A 1 92 ? -12.959 1.648 4.553 1.00 87.38 92 GLU A O 1
ATOM 715 N N . GLY A 1 93 ? -12.738 2.208 2.393 1.00 89.12 93 GLY A N 1
ATOM 716 C CA . GLY A 1 93 ? -14.163 2.193 2.066 1.00 89.12 93 GLY A CA 1
ATOM 717 C C . GLY A 1 93 ? -14.761 0.788 2.118 1.00 89.12 93 GLY A C 1
ATOM 718 O O . GLY A 1 93 ? -15.864 0.603 2.642 1.00 89.12 93 GLY A O 1
ATOM 719 N N . GLN 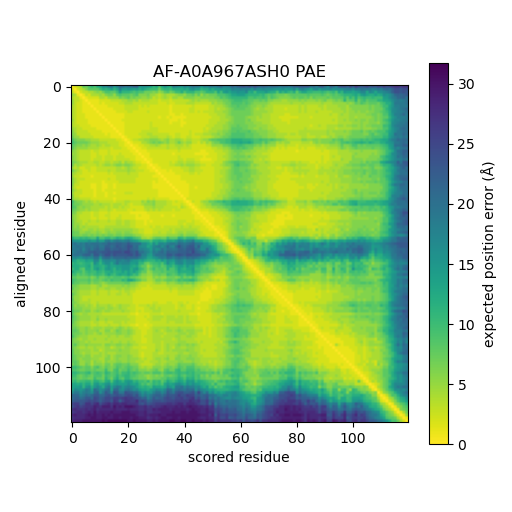A 1 94 ? -14.023 -0.224 1.648 1.00 89.62 94 GLN A N 1
ATOM 720 C CA . GLN A 1 94 ? -14.422 -1.626 1.801 1.00 89.62 94 GLN A CA 1
ATOM 721 C C . GLN A 1 94 ? -14.458 -2.040 3.277 1.00 89.62 94 GLN A C 1
ATOM 723 O O . GLN A 1 94 ? -15.452 -2.612 3.727 1.00 89.62 94 GLN A O 1
ATOM 728 N N . ASN A 1 95 ? -13.435 -1.678 4.055 1.00 88.31 95 ASN A N 1
ATOM 729 C CA . ASN A 1 95 ? -13.386 -1.935 5.494 1.00 88.31 95 ASN A CA 1
ATOM 730 C C . ASN A 1 95 ? -14.541 -1.252 6.235 1.00 88.31 95 ASN A C 1
ATOM 732 O O . ASN A 1 95 ? -15.161 -1.861 7.109 1.00 88.31 95 ASN A O 1
ATOM 736 N N . LEU A 1 96 ? -14.862 -0.006 5.877 1.00 87.12 96 LEU A N 1
ATOM 737 C CA . LEU A 1 96 ? -16.006 0.715 6.426 1.00 87.12 96 LEU A CA 1
ATOM 738 C C . LEU A 1 96 ? -17.315 -0.004 6.095 1.00 87.12 96 LEU A C 1
ATOM 740 O O . LEU A 1 96 ? -18.107 -0.282 6.990 1.00 87.12 96 LEU A O 1
ATOM 744 N N . THR A 1 97 ? -17.516 -0.359 4.826 1.00 89.19 97 THR A N 1
ATOM 745 C CA . THR A 1 97 ? -18.712 -1.073 4.363 1.00 89.19 97 THR A CA 1
ATOM 746 C C . THR A 1 97 ? -18.891 -2.396 5.096 1.00 89.19 97 THR A C 1
ATOM 748 O O . THR A 1 97 ? -19.998 -2.719 5.512 1.00 89.19 97 THR A O 1
ATOM 751 N N . PHE A 1 98 ? -17.810 -3.153 5.289 1.00 89.50 98 PHE A N 1
ATOM 752 C CA . PHE A 1 98 ? -17.845 -4.410 6.027 1.00 89.50 98 PHE A CA 1
ATOM 753 C C . PHE A 1 98 ? -18.271 -4.203 7.484 1.00 89.50 98 PHE A C 1
ATOM 755 O O . PHE A 1 98 ? -19.161 -4.900 7.973 1.00 89.50 98 PHE A O 1
ATOM 762 N N . ARG A 1 99 ? -17.694 -3.203 8.162 1.00 87.19 99 ARG A N 1
ATOM 763 C CA . ARG A 1 99 ? -18.059 -2.864 9.544 1.00 87.19 99 ARG A CA 1
ATOM 764 C C . ARG A 1 99 ? -19.512 -2.404 9.668 1.00 87.19 99 ARG A C 1
ATOM 766 O O . ARG A 1 99 ? -20.174 -2.798 10.615 1.00 87.19 99 ARG A O 1
ATOM 773 N N . MET A 1 100 ? -20.007 -1.652 8.684 1.00 86.31 100 MET A N 1
ATOM 774 C CA . MET A 1 100 ? -21.383 -1.136 8.612 1.00 86.31 100 MET A CA 1
ATOM 775 C C . MET A 1 100 ? -22.422 -2.141 8.090 1.00 86.31 100 MET A C 1
ATOM 777 O O . MET A 1 100 ? -23.592 -1.795 7.975 1.00 86.31 100 MET A O 1
ATOM 781 N N . LYS A 1 101 ? -22.023 -3.350 7.683 1.00 88.25 101 LYS A N 1
ATOM 782 C CA . LYS A 1 101 ? -22.955 -4.386 7.200 1.00 88.25 101 LYS A CA 1
ATOM 783 C C . LYS A 1 101 ? -22.991 -5.624 8.087 1.00 88.25 101 LYS A C 1
ATOM 785 O O . LYS A 1 101 ? -23.778 -6.528 7.831 1.00 88.25 101 LYS A O 1
ATOM 790 N N . ASN A 1 102 ? -22.141 -5.694 9.108 1.00 87.62 102 ASN A N 1
ATOM 791 C CA . ASN A 1 102 ? -22.050 -6.845 9.996 1.00 87.62 102 ASN A CA 1
ATOM 792 C C . ASN A 1 102 ? -22.138 -6.415 11.456 1.00 87.62 102 ASN A C 1
ATOM 794 O O . ASN A 1 102 ? -21.196 -5.820 11.978 1.00 87.62 102 ASN A O 1
ATOM 798 N N . ASP A 1 103 ? -23.250 -6.727 12.125 1.00 84.25 103 ASP A N 1
ATOM 799 C CA . ASP A 1 103 ? -23.593 -6.282 13.491 1.00 84.25 103 ASP A CA 1
ATOM 800 C C . ASP A 1 103 ? -22.476 -6.500 14.517 1.00 84.25 103 ASP A C 1
ATOM 802 O O . ASP A 1 103 ? -22.308 -5.708 15.443 1.00 84.25 103 ASP A O 1
ATOM 806 N N . ARG A 1 104 ? -21.621 -7.506 14.303 1.00 87.00 104 ARG A N 1
ATOM 807 C CA . ARG A 1 104 ? -20.462 -7.791 15.162 1.00 87.00 104 ARG A CA 1
ATOM 808 C C . ARG A 1 104 ? -19.366 -6.717 15.107 1.00 87.00 104 ARG A C 1
ATOM 810 O O . ARG A 1 104 ? -18.540 -6.662 16.013 1.00 87.00 104 ARG A O 1
ATOM 817 N N . PHE A 1 105 ? -19.345 -5.875 14.072 1.00 81.81 105 PHE A N 1
ATOM 818 C CA . PHE A 1 105 ? -18.290 -4.893 13.794 1.00 81.81 105 PHE A CA 1
ATOM 819 C C . PHE A 1 105 ? -18.769 -3.431 13.725 1.00 81.81 105 PHE A C 1
ATOM 821 O O . PHE A 1 105 ? -17.957 -2.556 13.436 1.00 81.81 105 PHE A O 1
ATOM 828 N N . HIS A 1 106 ? -20.039 -3.148 14.037 1.00 74.31 106 HIS A N 1
ATOM 829 C CA . HIS A 1 106 ? -20.645 -1.807 13.917 1.00 74.31 106 HIS A CA 1
ATOM 830 C C . HIS A 1 106 ? -20.271 -0.812 15.023 1.00 74.31 106 HIS A C 1
ATOM 832 O O . HIS A 1 106 ? -20.673 0.355 15.007 1.00 74.31 106 HIS A O 1
ATOM 838 N N . ARG A 1 107 ? -19.533 -1.253 16.040 1.00 73.81 107 ARG A N 1
ATOM 839 C CA . ARG A 1 107 ? -19.130 -0.377 17.138 1.00 73.81 107 ARG A CA 1
ATOM 840 C C . ARG A 1 107 ? -18.040 0.589 16.654 1.00 73.81 107 ARG A C 1
ATOM 842 O O . ARG A 1 107 ? -17.075 0.159 16.032 1.00 73.81 107 ARG A O 1
ATOM 849 N N . LEU A 1 108 ? -18.171 1.881 16.979 1.00 70.19 108 LEU A N 1
ATOM 850 C CA . LEU A 1 108 ? -17.179 2.938 16.674 1.00 70.19 108 LEU A CA 1
ATOM 851 C C . LEU A 1 108 ? -16.880 3.129 15.178 1.00 70.19 108 LEU A C 1
ATOM 853 O O . LEU A 1 108 ? -15.790 3.548 14.800 1.00 70.19 108 LEU A O 1
ATOM 857 N N . THR A 1 109 ? -17.831 2.786 14.311 1.00 64.88 109 THR A N 1
ATOM 858 C CA . THR A 1 109 ? -17.609 2.777 12.860 1.00 64.88 109 THR A CA 1
ATOM 859 C C . THR A 1 109 ? -17.895 4.127 12.206 1.00 64.88 109 THR A C 1
ATOM 861 O O . THR A 1 109 ? -17.174 4.542 11.303 1.00 64.88 109 THR A O 1
ATOM 864 N N . LEU A 1 110 ? -18.913 4.835 12.692 1.00 65.94 110 LEU A N 1
ATOM 865 C CA . LEU A 1 110 ? -19.230 6.196 12.286 1.00 65.94 110 LEU A CA 1
ATOM 866 C C . LEU A 1 110 ? -19.533 7.010 13.546 1.00 65.94 110 LEU A C 1
ATOM 868 O O . LEU A 1 110 ? -20.432 6.654 14.306 1.00 65.94 110 LEU A O 1
ATOM 872 N N . VAL A 1 111 ? -18.807 8.105 13.764 1.00 58.22 111 VAL A N 1
ATOM 873 C CA . VAL A 1 111 ? -19.265 9.164 14.668 1.00 58.22 111 VAL A CA 1
ATOM 874 C C . VAL A 1 111 ? -20.093 10.102 13.802 1.00 58.22 111 VAL A C 1
ATOM 876 O O . VAL A 1 111 ? -19.540 10.913 13.063 1.00 58.22 111 VAL A O 1
ATOM 879 N N . LEU A 1 112 ? -21.418 9.956 13.821 1.00 51.34 112 LEU A N 1
ATOM 880 C CA . LEU A 1 112 ? -22.275 11.009 13.282 1.00 51.34 112 LEU A CA 1
ATOM 881 C C . LEU A 1 112 ? -22.119 12.222 14.210 1.00 51.34 112 LEU A C 1
ATOM 883 O O . LEU A 1 112 ? -22.386 12.078 15.405 1.00 51.34 112 LEU A O 1
ATOM 887 N N . PRO A 1 113 ? -21.685 13.399 13.723 1.00 45.12 113 PRO A N 1
ATOM 888 C CA . PRO A 1 113 ? -21.793 14.600 14.530 1.00 45.12 113 PRO A CA 1
ATOM 889 C C . PRO A 1 113 ? -23.276 14.818 14.846 1.00 45.12 113 PRO A C 1
ATOM 891 O O . PRO A 1 113 ? -24.128 14.728 13.957 1.00 45.12 113 PRO A O 1
ATOM 894 N N . GLU A 1 114 ? -23.592 15.085 16.113 1.00 44.44 114 GLU A N 1
ATOM 895 C CA . GLU A 1 114 ? -24.917 15.558 16.503 1.00 44.44 114 GLU A CA 1
ATOM 896 C C . GLU A 1 114 ? -25.295 16.732 15.591 1.00 44.44 114 GLU A C 1
ATOM 898 O O . GLU A 1 114 ? -24.545 17.707 15.472 1.00 44.44 114 GLU A O 1
ATOM 903 N N . LYS A 1 115 ? -26.450 16.645 14.920 1.00 42.59 115 LYS A N 1
ATOM 904 C CA . LYS A 1 115 ? -27.015 17.786 14.197 1.00 42.59 115 LYS A CA 1
ATOM 905 C C . LYS A 1 115 ? -27.281 18.894 15.216 1.00 42.59 115 LYS A C 1
ATOM 907 O O . LYS A 1 115 ? -28.336 18.919 15.844 1.00 42.59 115 LYS A O 1
ATOM 912 N N . LYS A 1 116 ? -26.359 19.847 15.372 1.00 42.56 116 LYS A N 1
ATOM 913 C CA . LYS A 1 116 ? -26.717 21.143 15.949 1.00 42.56 116 LYS A CA 1
ATOM 914 C C . LYS A 1 116 ? -27.663 21.798 14.955 1.00 42.56 116 LYS A C 1
ATOM 916 O O . LYS A 1 116 ? -27.254 22.122 13.845 1.00 42.56 116 LYS A O 1
ATOM 921 N N . ASN A 1 117 ? -28.931 21.920 15.342 1.00 41.75 117 ASN A N 1
ATOM 922 C CA . ASN A 1 117 ? -29.957 22.645 14.602 1.00 41.75 117 ASN A CA 1
ATOM 923 C C . ASN A 1 117 ? -29.413 24.021 14.187 1.00 41.75 117 ASN A C 1
ATOM 925 O O . ASN A 1 117 ? -29.379 24.946 15.000 1.00 41.75 117 ASN A O 1
ATOM 929 N N . MET A 1 118 ? -28.984 24.146 12.929 1.00 43.12 118 MET A N 1
ATOM 930 C CA . MET A 1 118 ? -28.791 25.433 12.273 1.00 43.12 118 MET A CA 1
ATOM 931 C C . MET A 1 118 ? -30.190 26.025 12.139 1.00 43.12 118 MET A C 1
ATOM 933 O O . MET A 1 118 ? -30.963 25.636 11.266 1.00 43.12 118 MET A O 1
ATOM 937 N N . ARG A 1 119 ? -30.559 26.871 13.105 1.00 40.12 119 ARG A N 1
ATOM 938 C CA . ARG A 1 119 ? -31.730 27.730 12.975 1.00 40.12 119 ARG A CA 1
ATOM 939 C C . ARG A 1 119 ? -31.468 28.651 11.780 1.00 40.12 119 ARG A C 1
ATOM 941 O O . ARG A 1 119 ? -30.401 29.258 11.710 1.00 40.12 119 ARG A O 1
ATOM 948 N N . THR A 1 120 ? -32.421 28.622 10.854 1.00 47.88 120 THR A N 1
ATOM 949 C CA . THR A 1 120 ? -32.633 29.547 9.731 1.00 47.88 120 THR A CA 1
ATOM 950 C C . THR A 1 120 ? -32.479 31.000 10.134 1.00 47.88 120 THR A C 1
ATOM 952 O O . THR A 1 120 ? -32.954 31.319 11.251 1.00 47.88 120 THR A O 1
#

Nearest PDB structures (foldseek):
  2geb-assembly1_A  TM=5.278E-01  e=9.754E-01  Caldanaerobacter subterraneus subsp. tengcongensis
  5knx-assembly1_A  TM=4.118E-01  e=4.758E-01  Escherichia coli
  5knx-assembly1_B  TM=4.046E-01  e=5.787E-01  Escherichia coli
  1vdm-assembly1_F  TM=4.187E-01  e=1.873E+00  Pyrococcus horikoshii
  5kns-assembly1_B  TM=4.173E-01  e=2.432E+00  Escherichia coli

pLDDT: mean 83.76, std 14.75, range [40.12, 97.12]

Sequence (120 aa):
MLRASLDTHQLIADLSHHIDGPTQVSTDAWVSNSLAIVRYFGNRATYAKITKLYASEKPGVDRYALPCVSETQIIVVLGIPDYSMVSTSYVEGQNLTFRMKNDRFHRLTLVLPEKKNMRT

Radius of gyration: 18.63 Å; Cα contacts (8 Å, |Δi|>4): 130; chains: 1; bounding box: 44×45×46 Å

Secondary structure (DSSP, 8-state):
-HHHHHHHHHHHHHHHHH--S-EEEEEES-HHHHHHHHHHTGGGEEEEEEEEEEPPPPTT--TTPPPPEEEEEEEEEES---TTT--SHHHHHHHHHHHTT-GGG-TTS--PPP------

Mean predicted aligned error: 8.0 Å

Foldseek 3Di:
DVVVLVVLLVVLQVVLVVDDAQEEDEEAPDPSNLVNCCVRCNQSYWYKYKYFDFDDDDPPPPPLDDTHGPDIDIGTRDDDDDPVPHDPVVVVVVVLVVLVPDPVRVRSSDDDPPPPPPDD

Solvent-accessible surface area (backbone atoms only — not comparable to full-atom values): 7470 Å² total; per-residue (Å²): 114,75,63,65,45,51,53,48,39,52,53,40,44,55,48,44,76,72,56,81,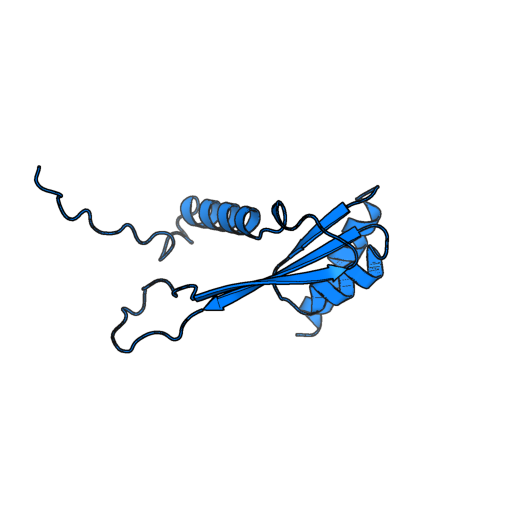69,83,41,80,46,56,47,63,70,54,69,53,57,59,57,28,46,54,69,53,43,36,92,43,32,20,29,36,30,40,42,77,41,64,49,81,82,62,92,87,63,62,98,76,63,79,80,50,74,70,47,78,46,80,45,79,78,34,79,82,58,64,72,90,74,60,59,64,60,69,62,51,50,51,53,49,51,54,25,74,71,34,87,94,44,47,74,88,69,71,87,75,75,79,82,73,78,78,77,130